Protein AF-A0A7L3SDT2-F1 (afdb_monomer_lite)

Radius of gyration: 28.03 Å; chains: 1; bounding box: 62×41×81 Å

Foldseek 3Di:
DQADDPVSPHDPDDDDDDDDPDPADVVDDPCVVVPDDLVVQQVVQQVVQWDWDQDPVGIDIDGNDPPDDPRDSDDPPPPVPPPPDPDSPDPFDWDQDPVGTHGDDDDDDDPDDPDPPPPDPPDDDD

Secondary structure (DSSP, 8-state):
---SSTTS-S--SPPPPPPP-S-PPTT--TTGGGS--HHHHHHHHHHHTEEEEEETTEEEEEES-SS-----SS--------SS-TTTT-S--EEEETTEEEE-----------------------

InterPro domains:
  IPR000467 G-patch domain [PF01585] (1-28)
  IPR000467 G-patch domain [PS50174] (1-31)
  IPR050656 PIN2/TERF1-interacting telomerase inhibitor [PTHR23149] (1-117)

pLDDT: mean 75.21, std 16.84, range [37.28, 95.06]

Organism: Cepphus grylle (NCBI:txid28697)

Sequence (126 aa):
GQGLGKREDGIAEAIRVKVKCDTAGVGHDAAEPFSFHWWDHVFNEAAANVAVEAGQDGISMKTLSERGVGISNKKPHRAGSAGSMLYGRFVKSAMLTAHGEESTKLPAGSESSEEEEKLDLSSARR

Structure (mmCIF, N/CA/C/O backbone):
data_AF-A0A7L3SDT2-F1
#
_entry.id   AF-A0A7L3SDT2-F1
#
loop_
_atom_site.group_PDB
_atom_site.id
_atom_sit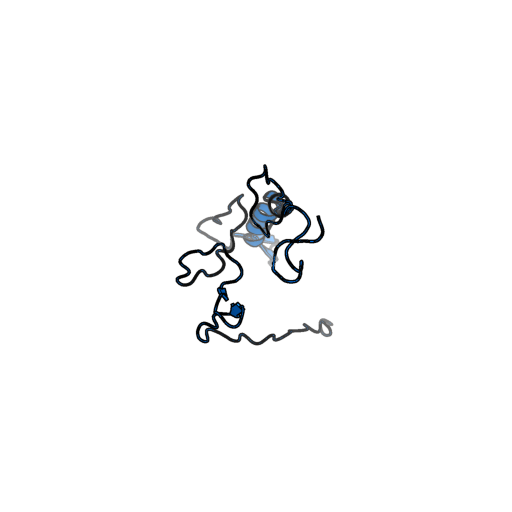e.type_symbol
_atom_site.label_atom_id
_atom_site.label_alt_id
_atom_site.label_comp_id
_atom_site.label_asym_id
_atom_site.label_entity_id
_atom_site.label_seq_id
_atom_site.pdbx_PDB_ins_code
_atom_site.Cartn_x
_atom_site.Cartn_y
_atom_site.Cartn_z
_atom_site.occupancy
_atom_site.B_iso_or_equiv
_atom_site.auth_seq_id
_atom_site.auth_comp_id
_atom_site.auth_asym_id
_atom_site.auth_atom_id
_atom_site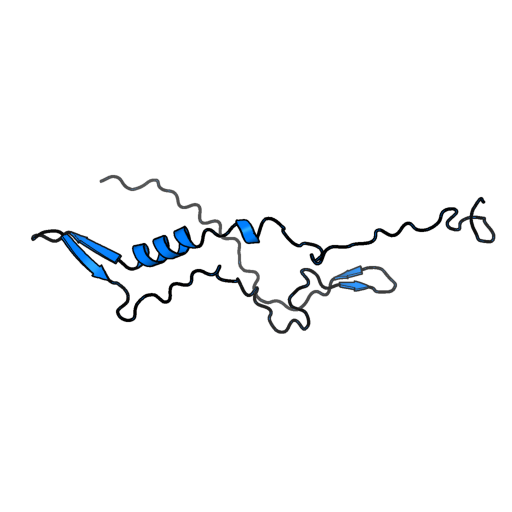.pdbx_PDB_model_num
ATOM 1 N N . GLY A 1 1 ? 20.328 -2.189 -40.046 1.00 83.62 1 GLY A N 1
ATOM 2 C CA . GLY A 1 1 ? 21.607 -2.850 -40.387 1.00 83.62 1 GLY A CA 1
ATOM 3 C C . GLY A 1 1 ? 21.703 -4.151 -39.617 1.00 83.62 1 GLY A C 1
ATOM 4 O O . GLY A 1 1 ? 20.857 -4.363 -38.763 1.00 83.62 1 GLY A O 1
ATOM 5 N N . GLN A 1 2 ? 22.676 -5.013 -39.918 1.00 89.25 2 GLN A N 1
ATOM 6 C CA . GLN A 1 2 ? 22.757 -6.365 -39.336 1.00 89.25 2 GLN A CA 1
ATOM 7 C C . GLN A 1 2 ? 23.249 -6.410 -37.880 1.00 89.25 2 GLN A C 1
ATOM 9 O O . GLN A 1 2 ? 22.981 -7.387 -37.199 1.00 89.25 2 GLN A O 1
ATOM 14 N N . GLY A 1 3 ? 23.863 -5.337 -37.379 1.00 90.31 3 GLY A N 1
ATOM 15 C CA . GLY A 1 3 ? 24.411 -5.277 -36.024 1.00 90.31 3 GLY A CA 1
ATOM 16 C C . GLY A 1 3 ? 25.824 -4.706 -36.048 1.00 90.31 3 GLY A C 1
ATOM 17 O O . GLY A 1 3 ? 26.484 -4.708 -37.085 1.00 90.31 3 GLY A O 1
ATOM 18 N N . LEU A 1 4 ? 26.284 -4.145 -34.930 1.00 91.25 4 LEU A N 1
ATOM 19 C CA . LEU A 1 4 ? 27.656 -3.633 -34.813 1.00 91.25 4 LEU A CA 1
ATOM 20 C C . LEU A 1 4 ? 28.648 -4.778 -34.530 1.00 91.25 4 LEU A C 1
ATOM 22 O O . LEU A 1 4 ? 28.267 -5.804 -33.986 1.00 91.25 4 LEU A O 1
ATOM 26 N N . GLY A 1 5 ? 29.934 -4.592 -34.833 1.00 92.50 5 GLY A N 1
ATOM 27 C CA . GLY A 1 5 ? 31.000 -5.545 -34.482 1.00 92.50 5 GLY A CA 1
ATOM 28 C C . GLY A 1 5 ? 31.547 -6.351 -35.665 1.00 92.50 5 GLY A C 1
ATOM 29 O O . GLY A 1 5 ? 30.949 -6.412 -36.733 1.00 92.50 5 GLY A O 1
ATOM 30 N N . LYS A 1 6 ? 32.721 -6.973 -35.475 1.00 94.00 6 LYS A N 1
ATOM 31 C CA . LYS A 1 6 ? 33.454 -7.704 -36.534 1.00 94.00 6 LYS A CA 1
ATOM 32 C C . LYS A 1 6 ? 32.652 -8.871 -37.128 1.00 94.00 6 LYS A C 1
ATOM 34 O O . LYS A 1 6 ? 32.907 -9.256 -38.263 1.00 94.00 6 LYS A O 1
ATOM 39 N N . ARG A 1 7 ? 31.739 -9.452 -36.344 1.00 94.62 7 ARG A N 1
ATOM 40 C CA . ARG A 1 7 ? 30.858 -10.556 -36.750 1.00 94.62 7 ARG A CA 1
ATOM 41 C C . ARG A 1 7 ? 29.402 -10.119 -36.918 1.00 94.62 7 ARG A C 1
ATOM 43 O O . ARG A 1 7 ? 28.547 -10.988 -37.012 1.00 94.62 7 ARG A O 1
ATOM 50 N N . GLU A 1 8 ? 29.137 -8.810 -36.900 1.00 91.50 8 GLU A N 1
ATOM 51 C CA . GLU A 1 8 ? 27.782 -8.247 -36.998 1.00 91.50 8 GLU A CA 1
ATOM 52 C C . GLU A 1 8 ? 26.830 -8.764 -35.898 1.00 91.50 8 GLU A C 1
ATOM 54 O O . GLU A 1 8 ? 25.621 -8.818 -36.075 1.00 91.50 8 GLU A O 1
ATOM 59 N N . ASP A 1 9 ? 27.376 -9.142 -34.739 1.00 91.50 9 ASP A N 1
ATOM 60 C CA . ASP A 1 9 ? 26.667 -9.748 -33.607 1.00 91.50 9 ASP A CA 1
ATOM 61 C C . ASP A 1 9 ? 26.139 -8.728 -32.579 1.00 91.50 9 ASP A C 1
ATOM 63 O O . ASP A 1 9 ? 25.543 -9.095 -31.566 1.00 91.50 9 ASP A O 1
ATOM 67 N N . GLY A 1 10 ? 26.358 -7.437 -32.816 1.00 93.19 10 GLY A N 1
ATOM 68 C CA . GLY A 1 10 ? 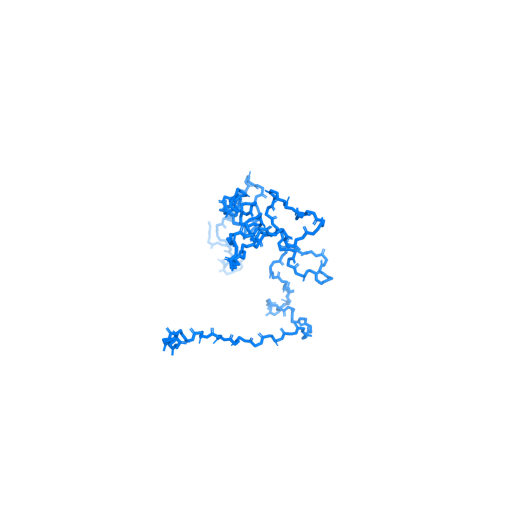25.863 -6.351 -31.979 1.00 93.19 10 GLY A CA 1
ATOM 69 C C . GLY A 1 10 ? 24.371 -6.076 -32.161 1.00 93.19 10 GLY A C 1
ATOM 70 O O . GLY A 1 10 ? 23.756 -6.440 -33.160 1.00 93.19 10 GLY A O 1
ATOM 71 N N . ILE A 1 11 ? 23.784 -5.365 -31.196 1.00 92.81 11 ILE A N 1
ATOM 72 C CA . ILE A 1 11 ? 22.351 -5.050 -31.184 1.00 92.81 11 ILE A CA 1
ATOM 73 C C . ILE A 1 11 ? 21.978 -4.254 -32.447 1.00 92.81 11 ILE A C 1
ATOM 75 O O . ILE A 1 11 ? 22.465 -3.146 -32.671 1.00 92.81 11 ILE A O 1
ATOM 79 N N . ALA A 1 12 ? 21.111 -4.839 -33.272 1.00 93.31 12 ALA A N 1
ATOM 80 C CA . ALA A 1 12 ? 20.666 -4.254 -34.536 1.00 93.31 12 ALA A CA 1
ATOM 81 C C . ALA A 1 12 ? 19.537 -3.217 -34.368 1.00 93.31 12 ALA A C 1
ATOM 83 O O . ALA A 1 12 ? 19.336 -2.377 -35.248 1.00 93.31 12 ALA A O 1
ATOM 84 N N . GLU A 1 13 ? 18.817 -3.258 -33.243 1.00 92.31 13 GLU A N 1
ATOM 85 C CA . GLU A 1 13 ? 17.712 -2.352 -32.913 1.00 92.31 13 GLU A CA 1
ATOM 86 C C . GLU A 1 13 ? 18.026 -1.469 -31.700 1.00 92.31 13 GLU A C 1
ATOM 88 O O . GLU A 1 13 ? 18.783 -1.834 -30.806 1.00 92.31 13 GLU A O 1
ATOM 93 N N . ALA A 1 14 ? 17.413 -0.289 -31.629 1.00 91.31 14 ALA A N 1
ATOM 94 C CA . ALA A 1 14 ? 17.578 0.578 -30.469 1.00 91.31 14 ALA A CA 1
ATOM 95 C C . ALA A 1 14 ? 16.922 -0.023 -29.212 1.00 91.31 14 ALA A C 1
ATOM 97 O O . ALA A 1 14 ? 15.819 -0.576 -29.269 1.00 91.31 14 ALA A O 1
ATOM 98 N N . ILE A 1 15 ? 17.569 0.160 -28.056 1.00 93.12 15 ILE A N 1
ATOM 99 C CA . ILE A 1 15 ? 16.981 -0.192 -26.760 1.00 93.12 15 ILE A CA 1
ATOM 100 C C . ILE A 1 15 ? 15.755 0.690 -26.522 1.00 93.12 15 ILE A C 1
ATOM 102 O O . ILE A 1 15 ? 15.830 1.919 -26.587 1.00 93.12 15 ILE A O 1
ATOM 106 N N . ARG A 1 16 ? 14.623 0.058 -26.210 1.00 94.50 16 ARG A N 1
ATOM 107 C CA . ARG A 1 16 ? 13.378 0.756 -25.882 1.00 94.50 16 ARG A CA 1
ATOM 108 C C . ARG A 1 16 ? 13.283 0.944 -24.377 1.00 94.50 16 ARG A C 1
ATOM 110 O O . ARG A 1 16 ? 13.264 -0.027 -23.626 1.00 94.50 16 ARG A O 1
ATOM 117 N N . VAL A 1 17 ? 13.183 2.195 -23.948 1.00 95.06 17 VAL A N 1
ATOM 118 C CA . VAL A 1 17 ? 12.933 2.544 -22.547 1.00 95.06 17 VAL A CA 1
ATOM 119 C C . VAL A 1 17 ? 11.452 2.827 -22.336 1.00 95.06 17 VAL A C 1
ATOM 121 O O . VAL A 1 17 ? 10.786 3.401 -23.198 1.00 95.06 17 VAL A O 1
ATOM 124 N N . LYS A 1 18 ? 10.929 2.440 -21.173 1.00 91.88 18 LYS A N 1
ATOM 125 C CA . LYS A 1 18 ? 9.586 2.825 -20.738 1.00 91.88 18 LYS A CA 1
ATOM 126 C C . LYS A 1 18 ? 9.708 4.000 -19.778 1.00 91.88 18 LYS A C 1
ATOM 128 O O . LYS A 1 18 ? 10.337 3.872 -18.731 1.00 91.88 18 LYS A O 1
ATOM 133 N N . VAL A 1 19 ? 9.096 5.130 -20.123 1.00 92.94 19 VAL A N 1
ATOM 134 C CA . VAL A 1 19 ? 8.998 6.273 -19.209 1.00 92.94 19 VAL A CA 1
ATOM 135 C C . VAL A 1 19 ? 7.907 5.981 -18.187 1.00 92.94 19 VAL A C 1
ATOM 137 O O . VAL A 1 19 ? 6.802 5.565 -18.538 1.00 92.94 19 VAL A O 1
ATOM 140 N N . LYS A 1 20 ? 8.239 6.180 -16.915 1.00 90.62 20 LYS A N 1
ATOM 141 C CA . LYS A 1 20 ? 7.313 6.061 -15.798 1.00 90.62 20 LYS A CA 1
ATOM 142 C C . LYS A 1 20 ? 6.911 7.461 -15.346 1.00 90.62 20 LYS A C 1
ATOM 144 O O . LYS A 1 20 ? 7.781 8.266 -15.035 1.00 90.62 20 LYS A O 1
ATOM 149 N N . CYS A 1 21 ? 5.609 7.729 -15.315 1.00 91.06 21 CYS A N 1
ATOM 150 C CA . CYS A 1 21 ? 5.049 9.029 -14.922 1.00 91.06 21 CYS A CA 1
ATOM 151 C C . CYS A 1 21 ? 4.323 8.984 -13.569 1.00 91.06 21 CYS A C 1
ATOM 153 O O . CYS A 1 21 ? 3.682 9.957 -13.187 1.00 91.06 21 CYS A O 1
ATOM 155 N N . ASP A 1 22 ? 4.386 7.855 -12.863 1.00 88.75 22 ASP A N 1
ATOM 156 C CA . ASP A 1 22 ? 3.779 7.678 -11.548 1.00 88.75 22 ASP A CA 1
ATOM 157 C C . ASP A 1 22 ? 4.841 7.649 -10.435 1.00 88.75 22 ASP A C 1
ATOM 159 O O . ASP A 1 22 ? 6.036 7.476 -10.684 1.00 88.75 22 ASP A O 1
ATOM 163 N N . THR A 1 23 ? 4.394 7.834 -9.194 1.00 88.31 23 THR A N 1
ATOM 164 C CA . THR A 1 23 ? 5.244 7.886 -7.996 1.00 88.31 23 THR A CA 1
ATOM 165 C C . THR A 1 23 ? 5.406 6.532 -7.304 1.00 88.31 23 THR A C 1
ATOM 167 O O . THR A 1 23 ? 6.112 6.443 -6.297 1.00 88.31 23 THR A O 1
ATOM 170 N N . ALA A 1 24 ? 4.761 5.472 -7.801 1.00 86.81 24 ALA A N 1
ATOM 171 C CA . ALA A 1 24 ? 4.753 4.179 -7.136 1.00 86.81 24 ALA A CA 1
ATOM 172 C C . ALA A 1 24 ? 6.147 3.532 -7.165 1.00 86.81 24 ALA A C 1
ATOM 174 O O . ALA A 1 24 ? 6.927 3.698 -8.103 1.00 86.81 24 ALA A O 1
ATOM 175 N N . GLY A 1 25 ? 6.482 2.748 -6.144 1.00 84.06 25 GLY A N 1
ATOM 176 C CA . GLY A 1 25 ? 7.683 1.909 -6.157 1.00 84.06 25 GLY A CA 1
ATOM 177 C C . GLY A 1 25 ? 7.490 0.642 -6.994 1.00 84.06 25 GLY A C 1
ATOM 178 O O . GLY A 1 25 ? 6.366 0.261 -7.324 1.00 84.06 25 GLY A O 1
ATOM 179 N N . VAL A 1 26 ? 8.584 -0.047 -7.320 1.00 82.19 26 VAL A N 1
ATOM 180 C CA . VAL A 1 26 ? 8.495 -1.448 -7.763 1.00 82.19 26 VAL A CA 1
ATOM 181 C C . VAL A 1 26 ? 7.994 -2.284 -6.583 1.00 82.19 26 VAL A C 1
ATOM 183 O O . VAL A 1 26 ? 8.485 -2.116 -5.470 1.00 82.19 26 VAL A O 1
ATOM 186 N N . GLY A 1 27 ? 7.004 -3.149 -6.816 1.00 80.75 27 GLY A N 1
ATOM 187 C CA . GLY A 1 27 ? 6.362 -3.934 -5.754 1.00 80.75 27 GLY A CA 1
ATOM 188 C C . GLY A 1 27 ? 5.334 -3.163 -4.915 1.00 80.75 27 GLY A C 1
ATOM 189 O O . GLY A 1 27 ? 4.890 -3.679 -3.897 1.00 80.75 27 GLY A O 1
ATOM 190 N N . HIS A 1 28 ? 4.951 -1.942 -5.312 1.00 84.94 28 HIS A N 1
ATOM 191 C CA . HIS A 1 28 ? 3.854 -1.224 -4.663 1.00 84.94 28 HIS A CA 1
ATOM 192 C C . HIS A 1 28 ? 2.515 -1.917 -4.938 1.00 84.94 28 HIS A C 1
ATOM 194 O O . HIS A 1 28 ? 2.130 -2.087 -6.096 1.00 84.94 28 HIS A O 1
ATOM 200 N N . ASP A 1 29 ? 1.803 -2.273 -3.871 1.00 83.50 29 ASP A N 1
ATOM 201 C CA . ASP A 1 29 ? 0.427 -2.746 -3.948 1.00 83.50 29 ASP A CA 1
ATOM 202 C C . ASP A 1 29 ? -0.539 -1.551 -3.963 1.00 83.50 29 ASP A C 1
ATOM 204 O O . ASP A 1 29 ? -0.681 -0.832 -2.973 1.00 83.50 29 ASP A O 1
ATOM 208 N N . ALA A 1 30 ? -1.209 -1.347 -5.099 1.00 85.25 30 ALA A N 1
ATOM 209 C CA . ALA A 1 30 ? -2.185 -0.276 -5.278 1.00 85.25 30 ALA A CA 1
ATOM 210 C C . ALA A 1 30 ? -3.490 -0.505 -4.491 1.00 85.25 30 ALA A C 1
ATOM 212 O O . ALA A 1 30 ? -4.254 0.441 -4.301 1.00 85.25 30 ALA A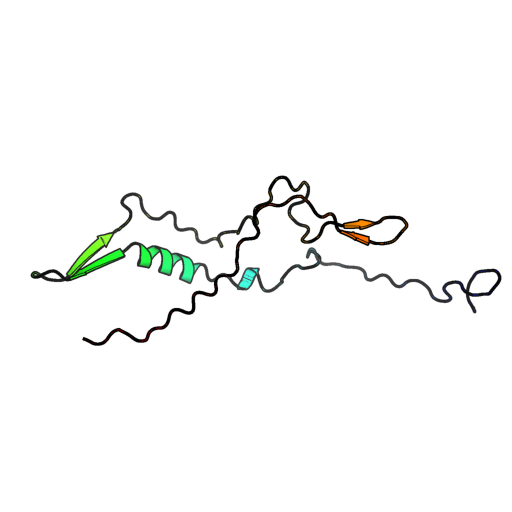 O 1
ATOM 213 N N . ALA A 1 31 ? -3.761 -1.736 -4.043 1.00 86.12 31 ALA A N 1
ATOM 214 C CA . ALA A 1 31 ? -4.938 -2.070 -3.247 1.00 86.12 31 ALA A CA 1
ATOM 215 C C . ALA A 1 31 ? -4.729 -1.815 -1.743 1.00 86.12 31 ALA A C 1
ATOM 217 O O . ALA A 1 31 ? -5.706 -1.672 -1.005 1.00 86.12 31 ALA A O 1
ATOM 218 N N . GLU A 1 32 ? -3.475 -1.706 -1.287 1.00 82.62 32 GLU A N 1
ATOM 219 C CA . GLU A 1 32 ? -3.118 -1.524 0.125 1.00 82.62 32 GLU A CA 1
ATOM 220 C C . GLU A 1 32 ? -3.879 -0.368 0.806 1.00 82.62 32 GLU A C 1
ATOM 222 O O . GLU A 1 32 ? -4.450 -0.612 1.876 1.00 82.62 32 GLU A O 1
ATOM 227 N N . PRO A 1 33 ? -4.034 0.826 0.194 1.00 80.81 33 PRO A N 1
ATOM 228 C CA . PRO A 1 33 ? -4.770 1.934 0.807 1.00 80.81 33 PRO A CA 1
ATOM 229 C C . PRO A 1 33 ? -6.264 1.656 1.016 1.00 80.81 33 PRO A C 1
ATOM 231 O O . PRO A 1 33 ? -6.891 2.274 1.874 1.00 80.81 33 PRO A O 1
ATOM 234 N N . PHE A 1 34 ? -6.841 0.730 0.247 1.00 84.50 34 PHE A N 1
ATOM 235 C CA . PHE A 1 34 ? -8.263 0.374 0.298 1.00 84.50 34 PHE A CA 1
ATOM 236 C C . PHE A 1 34 ? -8.534 -0.864 1.163 1.00 84.50 34 PHE A C 1
ATOM 238 O O . PHE A 1 34 ? -9.686 -1.227 1.374 1.00 84.50 34 PHE A O 1
ATOM 245 N N . SER A 1 35 ? -7.483 -1.510 1.675 1.00 86.75 35 SER A N 1
ATOM 246 C CA . SER A 1 35 ? -7.587 -2.744 2.464 1.00 86.75 35 SER A CA 1
ATOM 247 C C . SER A 1 35 ? -7.973 -2.521 3.929 1.00 86.75 35 SER A C 1
ATOM 249 O O . SER A 1 35 ? -8.364 -3.465 4.613 1.00 86.75 35 SER A O 1
ATOM 251 N N . PHE A 1 36 ? -7.835 -1.294 4.442 1.00 89.38 36 PHE A N 1
ATOM 252 C CA . PHE A 1 36 ? -8.040 -1.003 5.858 1.00 89.38 36 PHE A CA 1
ATOM 253 C C . PHE A 1 36 ? -9.358 -0.280 6.120 1.00 89.38 36 PHE A C 1
ATOM 255 O O . PHE A 1 36 ? -9.523 0.906 5.830 1.00 89.38 36 PHE A O 1
ATOM 262 N N . HIS A 1 37 ? -10.275 -0.995 6.763 1.00 91.69 37 HIS A N 1
ATOM 263 C CA . HIS A 1 37 ? -11.543 -0.462 7.234 1.00 91.69 37 HIS A CA 1
ATOM 264 C C . HIS A 1 37 ? -11.366 0.122 8.638 1.00 91.69 37 HIS A C 1
ATOM 266 O O . HIS A 1 37 ? -11.562 -0.558 9.641 1.00 91.69 37 HIS A O 1
ATOM 272 N N . TRP A 1 38 ? -10.981 1.397 8.721 1.00 90.62 38 TRP A N 1
ATOM 273 C CA . TRP A 1 38 ? -10.717 2.064 10.005 1.00 90.62 38 TRP A CA 1
ATOM 274 C C . TRP A 1 38 ? -11.885 1.976 10.999 1.00 90.62 38 TRP A C 1
ATOM 276 O O . TRP A 1 38 ? -11.657 1.922 12.204 1.00 90.62 38 TRP A O 1
ATOM 286 N N . TRP A 1 39 ? -13.125 1.957 10.504 1.00 92.69 39 TRP A N 1
ATOM 287 C CA . TRP A 1 39 ? -14.326 1.880 11.335 1.00 92.69 39 TRP A CA 1
ATOM 288 C C . TRP A 1 39 ? -14.448 0.518 12.028 1.00 92.69 39 TRP A C 1
ATOM 290 O O . TRP A 1 39 ? -14.788 0.469 13.205 1.00 92.69 39 TRP A O 1
ATOM 300 N N . ASP A 1 40 ? -14.116 -0.562 11.316 1.00 93.38 40 ASP A N 1
ATOM 301 C CA . ASP A 1 40 ? -14.152 -1.936 11.821 1.00 93.38 40 ASP A CA 1
ATOM 302 C C . ASP A 1 40 ? -13.070 -2.132 12.887 1.00 93.38 40 ASP A C 1
ATOM 304 O O . ASP A 1 40 ? -13.338 -2.638 13.971 1.00 93.38 40 ASP A O 1
ATOM 308 N N . HIS A 1 41 ? -11.869 -1.598 12.642 1.00 90.94 41 HIS A N 1
ATOM 309 C CA . HIS A 1 41 ? -10.788 -1.583 13.628 1.00 90.94 41 HIS A CA 1
ATOM 310 C C . HIS A 1 41 ? -11.193 -0.871 14.926 1.00 90.94 41 HIS A C 1
ATOM 312 O O . HIS A 1 41 ? -11.043 -1.426 16.010 1.00 90.94 41 HIS A O 1
ATOM 318 N N . VAL A 1 42 ? -11.737 0.349 14.826 1.00 91.81 42 VAL A N 1
ATOM 319 C CA . VAL A 1 42 ? -12.176 1.123 15.999 1.00 91.81 42 VAL A CA 1
ATOM 320 C C . VAL A 1 42 ? -13.284 0.397 16.761 1.00 91.81 42 VAL A C 1
ATOM 322 O O . VAL A 1 42 ? -13.266 0.373 17.990 1.00 91.81 42 VAL A O 1
ATOM 325 N N . PHE A 1 43 ? -14.238 -0.194 16.040 1.00 91.25 43 PHE A N 1
ATOM 326 C CA . PHE A 1 43 ? -15.338 -0.943 16.633 1.00 91.25 43 PHE A CA 1
ATOM 327 C C . PHE A 1 43 ? -14.844 -2.187 17.375 1.00 91.25 43 PHE A C 1
ATOM 329 O O . PHE A 1 43 ? -15.187 -2.368 18.541 1.00 91.25 43 PHE A O 1
ATOM 336 N N . ASN A 1 44 ? -14.012 -3.007 16.733 1.00 91.94 44 ASN A N 1
ATOM 337 C CA . ASN A 1 44 ? -13.505 -4.248 17.315 1.00 91.94 44 ASN A CA 1
ATOM 338 C C . ASN A 1 44 ? -12.611 -3.982 18.534 1.00 91.94 44 ASN A C 1
ATOM 340 O O . ASN A 1 44 ? -12.768 -4.650 19.552 1.00 91.94 44 ASN A O 1
ATOM 344 N N . GLU A 1 45 ? -11.745 -2.966 18.480 1.00 90.56 45 GLU A N 1
ATOM 345 C CA . GLU A 1 45 ? -10.930 -2.532 19.627 1.00 90.56 45 GLU A CA 1
ATOM 346 C C . GLU A 1 45 ? -11.794 -2.053 20.804 1.00 90.56 45 GLU A C 1
ATOM 348 O O . GLU A 1 45 ? -11.554 -2.409 21.959 1.00 90.56 45 GLU A O 1
ATOM 353 N N . ALA A 1 46 ? -12.842 -1.269 20.528 1.00 90.12 46 ALA A N 1
ATOM 354 C CA . ALA A 1 46 ? -13.757 -0.805 21.566 1.00 90.12 46 ALA A CA 1
ATOM 355 C C . ALA A 1 46 ? -14.579 -1.957 22.166 1.00 90.12 46 ALA A C 1
ATOM 357 O O . ALA A 1 46 ? -14.733 -2.026 23.385 1.00 90.12 46 ALA A O 1
ATOM 358 N N . ALA A 1 47 ? -15.084 -2.864 21.327 1.00 90.38 47 ALA A N 1
ATOM 359 C CA . ALA A 1 47 ? -15.864 -4.022 21.750 1.00 90.38 47 ALA A CA 1
ATOM 360 C C . ALA A 1 47 ? -15.025 -4.999 22.584 1.00 90.38 47 ALA A C 1
ATOM 362 O O . ALA A 1 47 ? -15.494 -5.477 23.614 1.00 90.38 47 ALA A O 1
ATOM 363 N N . ALA A 1 48 ? -13.768 -5.234 22.198 1.00 88.44 48 ALA A N 1
ATOM 364 C CA . ALA A 1 48 ? -12.840 -6.085 22.941 1.00 88.44 48 ALA A CA 1
ATOM 365 C C . ALA A 1 48 ? -12.535 -5.555 24.352 1.00 88.44 48 ALA A C 1
ATOM 367 O O . ALA A 1 48 ? -12.184 -6.329 25.237 1.00 88.44 48 ALA A O 1
ATOM 368 N N . ASN A 1 49 ? -12.691 -4.250 24.587 1.00 89.69 49 ASN A N 1
ATOM 369 C CA . ASN A 1 49 ? -12.477 -3.645 25.898 1.00 89.69 49 ASN A CA 1
ATOM 370 C C . ASN A 1 49 ? -13.673 -3.783 26.855 1.00 89.69 49 ASN A C 1
ATOM 372 O O . ASN A 1 49 ? -13.563 -3.427 28.030 1.00 89.69 49 ASN A O 1
ATOM 376 N N . VAL A 1 50 ? -14.823 -4.267 26.387 1.00 89.75 50 VAL A N 1
ATOM 377 C CA . VAL A 1 50 ? -16.015 -4.438 27.223 1.00 89.75 50 VAL A CA 1
ATOM 378 C C . VAL A 1 50 ? -16.161 -5.908 27.600 1.00 89.75 50 VAL A C 1
ATOM 380 O O . VAL A 1 50 ? -16.396 -6.762 26.751 1.00 89.75 50 VAL A O 1
ATOM 383 N N . ALA A 1 51 ? -16.071 -6.204 28.894 1.00 87.81 51 ALA A N 1
ATOM 384 C CA . ALA A 1 51 ? -16.407 -7.505 29.451 1.00 87.81 51 ALA A CA 1
ATOM 385 C C . ALA A 1 51 ? -17.836 -7.489 30.001 1.00 87.81 51 ALA A C 1
ATOM 387 O O . ALA A 1 51 ? -18.219 -6.592 30.757 1.00 87.81 51 ALA A O 1
ATOM 388 N N . VAL A 1 52 ? -18.619 -8.500 29.631 1.00 89.31 52 VAL A N 1
ATOM 389 C CA . VAL A 1 52 ? -19.986 -8.707 30.118 1.00 89.31 52 VAL A CA 1
ATOM 390 C C . VAL A 1 52 ? -20.001 -9.968 30.970 1.00 89.31 52 VAL A C 1
ATOM 392 O O . VAL A 1 52 ? -19.695 -11.051 30.480 1.00 89.31 52 VAL A O 1
ATOM 395 N N . GLU A 1 53 ? -20.372 -9.833 32.238 1.00 88.25 53 GLU A N 1
ATOM 396 C CA . GLU A 1 53 ? -20.499 -10.951 33.170 1.00 88.25 53 GLU A CA 1
ATOM 397 C C . GLU A 1 53 ? -21.964 -11.121 33.580 1.00 88.25 53 GLU A C 1
ATOM 399 O O . GLU A 1 53 ? -22.624 -10.168 34.000 1.00 88.25 53 GLU A O 1
ATOM 404 N N . ALA A 1 54 ? -22.484 -12.343 33.459 1.00 86.06 54 ALA A N 1
ATOM 405 C CA . ALA A 1 54 ? -23.807 -12.700 33.956 1.00 86.06 54 ALA A CA 1
ATOM 406 C C . ALA A 1 54 ? -23.679 -13.224 35.393 1.00 86.06 54 ALA A C 1
ATOM 408 O O . ALA A 1 54 ? -23.109 -14.289 35.627 1.00 86.06 54 ALA A O 1
ATOM 409 N N . GLY A 1 55 ? -24.181 -12.451 36.352 1.00 82.94 55 GLY A N 1
ATOM 410 C CA . GLY A 1 55 ? -24.245 -12.813 37.763 1.00 82.94 55 GLY A CA 1
ATOM 411 C C . GLY A 1 55 ? -25.627 -13.324 38.171 1.00 82.94 55 GLY A C 1
ATOM 412 O O . GLY A 1 55 ? -26.585 -13.286 37.399 1.00 82.94 55 GLY A O 1
ATOM 413 N N . GLN A 1 56 ? -25.737 -13.771 39.423 1.00 79.50 56 GLN A N 1
ATOM 414 C CA . GLN A 1 56 ? -27.001 -14.235 40.014 1.00 79.50 56 GLN A CA 1
ATOM 415 C C . GLN A 1 56 ? -28.076 -13.129 40.071 1.00 79.50 56 GLN A C 1
ATOM 417 O O . GLN A 1 56 ? -29.259 -13.439 39.972 1.00 79.50 56 GLN A O 1
ATOM 422 N N . ASP A 1 57 ? -27.661 -11.857 40.133 1.00 80.75 57 ASP A N 1
ATOM 423 C CA . ASP A 1 57 ? -28.537 -10.675 40.192 1.00 80.75 57 ASP A CA 1
ATOM 424 C C . ASP A 1 57 ? -28.696 -9.942 38.840 1.00 80.75 57 ASP A C 1
ATOM 426 O O . ASP A 1 57 ? -29.240 -8.838 38.788 1.00 80.75 57 ASP A O 1
ATOM 430 N N . GLY A 1 58 ? -28.226 -10.527 37.729 1.00 85.25 58 GLY A N 1
ATOM 431 C CA . GLY A 1 58 ? -28.365 -9.956 36.383 1.00 85.25 58 GLY A CA 1
ATOM 432 C C . GLY A 1 58 ? -27.043 -9.730 35.643 1.00 85.25 58 GLY A C 1
ATOM 433 O O . GLY A 1 58 ? -26.033 -10.372 35.921 1.00 85.25 58 GLY A O 1
ATOM 434 N N . ILE A 1 59 ? -27.059 -8.839 34.647 1.00 88.12 59 ILE A N 1
ATOM 435 C CA . ILE A 1 59 ? -25.925 -8.581 33.743 1.00 88.12 59 ILE A CA 1
ATOM 436 C C . ILE A 1 59 ? -25.089 -7.411 34.279 1.00 88.12 59 ILE A C 1
ATOM 438 O O . ILE A 1 59 ? -25.615 -6.321 34.492 1.00 88.12 59 ILE A O 1
ATOM 442 N N . SER A 1 60 ? -23.782 -7.615 34.448 1.00 86.06 60 SER A N 1
ATOM 443 C CA . SER A 1 60 ? -22.810 -6.581 34.818 1.00 86.06 60 SER A CA 1
ATOM 444 C C . SER A 1 60 ? -21.839 -6.327 33.664 1.00 86.06 60 SER A C 1
ATOM 446 O O . SER A 1 60 ? -21.352 -7.269 33.042 1.00 86.06 60 SER A O 1
ATOM 448 N N . MET A 1 61 ? -21.548 -5.057 33.371 1.00 86.62 61 MET A N 1
ATOM 449 C CA . MET A 1 61 ? -20.538 -4.667 32.382 1.00 86.62 61 MET A CA 1
ATOM 450 C C . MET A 1 61 ? -19.333 -4.038 33.072 1.00 86.62 61 MET A C 1
ATOM 452 O O . MET A 1 61 ? -19.488 -3.187 33.949 1.00 86.62 61 MET A O 1
ATOM 456 N N . LYS A 1 62 ? -18.133 -4.426 32.640 1.00 86.44 62 LYS A N 1
ATOM 457 C CA . LYS A 1 62 ? -16.861 -3.866 33.099 1.00 86.44 62 LYS A CA 1
ATOM 458 C C . LYS A 1 62 ? -16.006 -3.508 31.891 1.00 86.44 62 LYS A C 1
ATOM 460 O O . LYS A 1 62 ? -15.879 -4.294 30.958 1.00 86.44 62 LYS A O 1
ATOM 465 N N . THR A 1 63 ? -15.390 -2.336 31.917 1.00 84.69 63 THR A N 1
ATOM 466 C CA . THR A 1 63 ? -14.295 -2.011 30.998 1.00 84.69 63 THR A CA 1
ATOM 467 C C . THR A 1 63 ? -13.006 -2.651 31.495 1.00 84.69 63 THR A C 1
ATOM 469 O O . THR A 1 63 ? -12.670 -2.518 32.671 1.00 84.69 63 THR A O 1
ATOM 472 N N . LEU A 1 64 ? -12.289 -3.341 30.608 1.00 82.69 64 LEU A N 1
ATOM 473 C CA . LEU A 1 64 ? -11.059 -4.063 30.939 1.00 82.69 64 LEU A CA 1
ATOM 474 C C . LEU A 1 64 ? -9.864 -3.120 31.155 1.00 82.69 64 LEU A C 1
ATOM 476 O O . LEU A 1 64 ? -8.996 -3.406 31.977 1.00 82.69 64 LEU A O 1
ATOM 480 N N . SER A 1 65 ? -9.821 -1.982 30.456 1.00 78.88 65 SER A N 1
ATOM 481 C CA . SER A 1 65 ? -8.781 -0.959 30.608 1.00 78.88 65 SER A CA 1
ATOM 482 C C . SER A 1 65 ? -9.272 0.256 31.408 1.00 78.88 65 SER A C 1
ATOM 484 O O . SER A 1 65 ? -10.236 0.912 31.009 1.00 78.88 65 SER A O 1
ATOM 486 N N . GLU A 1 66 ? -8.566 0.620 32.482 1.00 66.12 66 GLU A N 1
ATOM 487 C CA . GLU A 1 66 ? -8.886 1.789 33.323 1.00 66.12 66 GLU A CA 1
ATOM 488 C C . GLU A 1 66 ? -8.383 3.121 32.718 1.00 66.12 66 GLU A C 1
ATOM 490 O O . GLU A 1 66 ? -9.029 4.161 32.831 1.00 66.12 66 GLU A O 1
ATOM 495 N N . ARG A 1 67 ? -7.257 3.086 31.989 1.00 62.66 67 ARG A N 1
ATOM 496 C CA . ARG A 1 67 ? -6.867 4.133 31.029 1.00 62.66 67 ARG A CA 1
ATOM 497 C C . ARG A 1 67 ? -7.445 3.728 29.685 1.00 62.66 67 ARG A C 1
ATOM 499 O O . ARG A 1 67 ? -7.018 2.707 29.161 1.00 62.66 67 ARG A O 1
ATOM 506 N N . GLY A 1 68 ? -8.416 4.480 29.172 1.00 63.81 68 GLY A N 1
ATOM 507 C CA . GLY A 1 68 ? -9.123 4.155 27.930 1.00 63.81 68 GLY A CA 1
ATOM 508 C C . GLY A 1 68 ? -8.210 3.682 26.792 1.00 63.81 68 GLY A C 1
ATOM 509 O O . GLY A 1 68 ? -7.058 4.106 26.680 1.00 63.81 68 GLY A O 1
ATOM 510 N N . VAL A 1 69 ? -8.737 2.790 25.955 1.00 69.75 69 VAL A N 1
ATOM 511 C CA . VAL A 1 69 ? -7.997 2.188 24.842 1.00 69.75 69 VAL A CA 1
ATOM 512 C C . VAL A 1 69 ? -7.471 3.287 23.918 1.00 69.75 69 VAL A C 1
ATOM 514 O O . VAL A 1 69 ? -8.220 4.161 23.480 1.00 69.75 69 VAL A O 1
ATOM 517 N N . GLY A 1 70 ? -6.172 3.249 23.616 1.00 75.75 70 GLY A N 1
ATOM 518 C CA . GLY A 1 70 ? -5.529 4.131 22.641 1.00 75.75 70 GLY A CA 1
ATOM 519 C C . GLY A 1 70 ? -5.921 3.756 21.213 1.00 75.75 70 GLY A C 1
ATOM 520 O O . GLY A 1 70 ? -5.080 3.305 20.442 1.00 75.75 70 GLY A O 1
ATOM 521 N N . ILE A 1 71 ? -7.203 3.900 20.871 1.00 82.31 71 ILE A N 1
ATOM 522 C CA . ILE A 1 71 ? -7.738 3.493 19.573 1.00 82.31 71 ILE A CA 1
ATOM 523 C C . ILE A 1 71 ? -7.337 4.521 18.515 1.00 82.31 71 ILE A C 1
ATOM 525 O O . ILE A 1 71 ? -7.650 5.708 18.614 1.00 82.31 71 ILE A O 1
ATOM 529 N N . SER A 1 72 ? -6.659 4.051 17.470 1.00 83.75 72 SER A N 1
ATOM 530 C CA . SER A 1 72 ? -6.291 4.852 16.304 1.00 83.75 72 SER A CA 1
ATOM 531 C C . SER A 1 72 ? -7.209 4.542 15.124 1.00 83.75 72 SER A C 1
ATOM 533 O O . SER A 1 72 ? -7.561 3.390 14.877 1.00 83.75 72 SER A O 1
ATOM 535 N N . ASN A 1 73 ? -7.543 5.573 14.346 1.00 85.25 73 ASN A N 1
ATOM 536 C CA . ASN A 1 73 ? -8.218 5.427 13.054 1.00 85.25 73 ASN A CA 1
ATOM 537 C C . ASN A 1 73 ? -7.244 5.130 11.899 1.00 85.25 73 ASN A C 1
ATOM 539 O O . ASN A 1 73 ? -7.661 5.049 10.745 1.00 85.25 73 ASN A O 1
ATOM 543 N N . LYS A 1 74 ? -5.944 5.003 12.184 1.00 84.19 74 LYS A N 1
ATOM 544 C CA . LYS A 1 74 ? -4.919 4.678 11.191 1.00 84.19 74 LYS A CA 1
ATOM 545 C C . LYS A 1 74 ? -4.560 3.209 11.265 1.00 84.19 74 LYS A C 1
ATOM 547 O O . LYS A 1 74 ? -4.413 2.665 12.358 1.00 84.19 74 LYS A O 1
ATOM 552 N N . LYS A 1 75 ? -4.325 2.616 10.092 1.00 82.88 75 LYS A N 1
ATOM 553 C CA . LYS A 1 75 ? -3.807 1.256 9.983 1.00 82.88 75 LYS A CA 1
ATOM 554 C C . LYS A 1 75 ? -2.522 1.153 10.808 1.00 82.88 75 LYS A C 1
ATOM 556 O O . LYS A 1 75 ? -1.618 1.969 10.591 1.00 82.88 75 LYS A O 1
ATOM 561 N N . PRO A 1 76 ? -2.412 0.188 11.734 1.00 77.25 76 PRO A N 1
ATOM 562 C CA . PRO A 1 76 ? -1.151 -0.071 12.399 1.00 77.25 76 PRO A CA 1
ATOM 563 C C . PRO A 1 76 ? -0.141 -0.479 11.327 1.00 77.25 76 PRO A C 1
ATOM 565 O O . PRO A 1 76 ? -0.254 -1.531 10.696 1.00 77.25 76 PRO A O 1
ATOM 568 N N . HIS A 1 77 ? 0.827 0.395 11.065 1.00 67.81 77 HIS A N 1
ATOM 569 C CA . HIS A 1 77 ? 1.897 0.077 10.138 1.00 67.81 77 HIS A CA 1
ATOM 570 C C . HIS A 1 77 ? 2.767 -0.968 10.829 1.00 67.81 77 HIS A C 1
ATOM 572 O O . HIS A 1 77 ? 3.421 -0.667 11.830 1.00 67.81 77 HIS A O 1
ATOM 578 N N . ARG A 1 78 ? 2.782 -2.203 10.313 1.00 58.69 78 ARG A N 1
ATOM 579 C CA . ARG A 1 78 ? 3.826 -3.170 10.657 1.00 58.69 78 ARG A CA 1
ATOM 580 C C . ARG A 1 78 ? 5.129 -2.505 10.230 1.00 58.69 78 ARG A C 1
ATOM 582 O O . ARG A 1 78 ? 5.453 -2.467 9.046 1.00 58.69 78 ARG A O 1
ATOM 589 N N . ALA A 1 79 ? 5.852 -1.896 11.164 1.00 57.59 79 ALA A N 1
ATOM 590 C CA . ALA A 1 79 ? 7.271 -1.697 10.962 1.00 57.59 79 ALA A CA 1
ATOM 591 C C . ALA A 1 79 ? 7.818 -3.118 10.826 1.00 57.59 79 ALA A C 1
ATOM 593 O O . ALA A 1 79 ? 8.010 -3.799 11.831 1.00 57.59 79 ALA A O 1
ATOM 594 N N . GLY A 1 80 ? 7.946 -3.617 9.589 1.00 55.41 80 GLY A N 1
ATOM 595 C CA . GLY A 1 80 ? 8.766 -4.795 9.339 1.00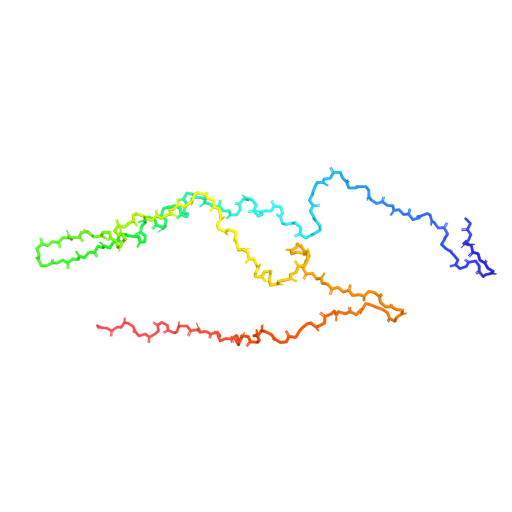 55.41 80 GLY A CA 1
ATOM 596 C C . GLY A 1 80 ? 10.063 -4.516 10.073 1.00 55.41 80 GLY A C 1
ATOM 597 O O . GLY A 1 80 ? 10.578 -3.406 9.928 1.00 55.41 80 GLY A O 1
ATOM 598 N N . SER A 1 81 ? 10.467 -5.409 10.976 1.00 56.25 81 SER A N 1
ATOM 599 C CA . SER A 1 81 ? 11.574 -5.179 11.898 1.00 56.25 81 SER A CA 1
ATOM 600 C C . SER A 1 81 ? 12.828 -4.872 11.086 1.00 56.25 81 SER A C 1
ATOM 602 O O . SER A 1 81 ? 13.578 -5.764 10.698 1.00 56.25 81 SER A O 1
ATOM 604 N N . ALA A 1 82 ? 13.028 -3.595 10.782 1.00 55.91 82 ALA A N 1
ATOM 605 C CA . ALA A 1 82 ? 14.162 -3.079 10.055 1.00 55.91 82 ALA A CA 1
ATOM 606 C C . ALA A 1 82 ? 15.288 -2.965 11.076 1.00 55.91 82 ALA A C 1
ATOM 608 O O . ALA A 1 82 ? 15.707 -1.873 11.453 1.00 55.91 82 ALA A O 1
ATOM 609 N N . GLY A 1 83 ? 15.736 -4.117 11.579 1.00 59.34 83 GLY A N 1
ATOM 610 C CA . GLY A 1 83 ? 17.034 -4.213 12.219 1.00 59.34 83 GLY A CA 1
ATOM 611 C C . GLY A 1 83 ? 18.058 -3.640 11.245 1.00 59.34 83 GLY A C 1
ATOM 612 O O . GLY A 1 83 ? 18.168 -4.127 10.124 1.00 59.34 83 GLY A O 1
ATOM 613 N N . SER A 1 84 ? 18.689 -2.535 11.653 1.00 62.72 84 SER A N 1
ATOM 614 C CA . SER A 1 84 ? 19.817 -1.840 11.013 1.00 62.72 84 SER A CA 1
ATOM 615 C C . SER A 1 84 ? 19.906 -1.930 9.480 1.00 62.72 84 SER A C 1
ATOM 617 O O . SER A 1 84 ? 20.989 -2.147 8.937 1.00 62.72 84 SER A O 1
ATOM 619 N N . MET A 1 85 ? 18.799 -1.779 8.754 1.00 59.78 85 MET A N 1
ATOM 620 C CA . MET A 1 85 ? 18.839 -1.755 7.297 1.00 59.78 85 MET A CA 1
ATOM 621 C C . MET A 1 85 ? 18.902 -0.295 6.863 1.00 59.78 85 MET A C 1
ATOM 623 O O . MET A 1 85 ? 17.962 0.464 7.089 1.00 59.78 85 MET A O 1
ATOM 627 N N . LEU A 1 86 ? 20.018 0.103 6.242 1.00 59.97 86 LEU A N 1
ATOM 628 C CA . LEU A 1 86 ? 20.239 1.482 5.776 1.00 59.97 86 LEU A CA 1
ATOM 629 C C . LEU A 1 86 ? 19.126 1.960 4.821 1.00 59.97 86 LEU A C 1
ATOM 631 O O . LEU A 1 86 ? 18.853 3.154 4.739 1.00 59.97 86 LEU A O 1
ATOM 635 N N . TYR A 1 87 ? 18.444 1.022 4.151 1.00 65.88 87 TYR A N 1
ATOM 636 C CA . TYR A 1 87 ? 17.314 1.282 3.262 1.00 65.88 87 TYR A CA 1
ATOM 637 C C . TYR A 1 87 ? 16.172 0.278 3.492 1.00 65.88 87 TYR A C 1
ATOM 639 O O . TYR A 1 87 ? 15.965 -0.640 2.702 1.00 65.88 87 TYR A O 1
ATOM 647 N N . GLY A 1 88 ? 15.392 0.463 4.562 1.00 61.50 88 GLY A N 1
ATOM 648 C CA . GLY A 1 88 ? 14.273 -0.414 4.963 1.00 61.50 88 GLY A CA 1
ATOM 649 C C . GLY A 1 88 ? 13.051 -0.457 4.026 1.00 61.50 88 GLY A C 1
ATOM 650 O O . GLY A 1 88 ? 11.953 -0.772 4.472 1.00 61.50 88 GLY A O 1
ATOM 651 N N . ARG A 1 89 ? 13.206 -0.095 2.747 1.00 64.06 89 ARG A N 1
ATOM 652 C CA . ARG A 1 89 ? 12.146 -0.126 1.722 1.00 64.06 89 ARG A CA 1
ATOM 653 C C . ARG A 1 89 ? 12.390 -1.151 0.615 1.00 64.06 89 ARG A C 1
ATOM 655 O O . ARG A 1 89 ? 11.498 -1.369 -0.199 1.00 64.06 89 ARG A O 1
ATOM 662 N N . PHE A 1 90 ? 13.574 -1.759 0.556 1.00 66.44 90 PHE A N 1
ATOM 663 C CA . PHE A 1 90 ? 13.877 -2.790 -0.432 1.00 66.44 90 PHE A CA 1
ATOM 664 C C . PHE A 1 90 ? 13.607 -4.175 0.156 1.00 66.44 90 PHE A C 1
ATOM 666 O O . PHE A 1 90 ? 14.063 -4.491 1.248 1.00 66.44 90 PHE A O 1
ATOM 673 N N . VAL A 1 91 ? 12.871 -5.000 -0.589 1.00 62.25 91 VAL A N 1
ATOM 674 C CA . VAL A 1 91 ? 12.482 -6.363 -0.179 1.00 62.25 91 VAL A CA 1
ATOM 675 C C . VAL A 1 91 ? 13.620 -7.374 -0.398 1.00 62.25 91 VAL A C 1
ATOM 677 O O . VAL A 1 91 ? 13.619 -8.452 0.185 1.00 62.25 91 VAL A O 1
ATOM 680 N N . LYS A 1 92 ? 14.620 -7.031 -1.222 1.00 65.31 92 LYS A N 1
ATOM 681 C CA . LYS A 1 92 ? 15.766 -7.890 -1.539 1.00 65.31 92 LYS A CA 1
ATOM 682 C C . LYS A 1 92 ? 17.035 -7.050 -1.665 1.00 65.31 92 LYS A C 1
ATOM 684 O O . LYS A 1 92 ? 17.033 -6.038 -2.363 1.00 65.31 92 LYS A O 1
ATOM 689 N N . SER A 1 93 ? 18.114 -7.488 -1.021 1.00 65.25 93 SER A N 1
ATOM 690 C CA . SER A 1 93 ? 19.465 -6.959 -1.218 1.00 65.25 93 SER A CA 1
ATOM 691 C C . SER A 1 93 ? 20.321 -8.009 -1.926 1.00 65.25 93 SER A C 1
ATOM 693 O O . SER A 1 93 ? 20.396 -9.158 -1.492 1.00 65.25 93 SER A O 1
ATOM 695 N N . ALA A 1 94 ? 20.952 -7.625 -3.032 1.00 71.69 94 ALA A N 1
ATOM 696 C CA . ALA A 1 94 ? 21.899 -8.460 -3.765 1.00 71.69 94 ALA A CA 1
ATOM 697 C C . ALA A 1 94 ? 23.073 -7.597 -4.232 1.00 71.69 94 ALA A C 1
ATOM 699 O O . ALA A 1 94 ? 22.887 -6.424 -4.564 1.00 71.69 94 ALA A O 1
ATOM 700 N N . MET A 1 95 ? 24.273 -8.173 -4.251 1.00 75.06 95 MET A N 1
ATOM 701 C CA . MET A 1 95 ? 25.454 -7.548 -4.840 1.00 75.06 95 MET A CA 1
ATOM 702 C C . MET A 1 95 ? 25.711 -8.176 -6.206 1.00 75.06 95 MET A C 1
ATOM 704 O O . MET A 1 95 ? 25.764 -9.397 -6.342 1.00 75.06 95 MET A O 1
ATOM 708 N N . LEU A 1 96 ? 25.856 -7.339 -7.232 1.00 76.25 96 LEU A N 1
ATOM 709 C CA . LEU A 1 96 ? 26.234 -7.805 -8.561 1.00 76.25 96 LEU A CA 1
ATOM 710 C C . LEU A 1 96 ? 27.754 -7.985 -8.601 1.00 76.25 96 LEU A C 1
ATOM 712 O O . LEU A 1 96 ? 28.494 -7.006 -8.510 1.00 76.25 96 LEU A O 1
ATOM 716 N N . THR A 1 97 ? 28.213 -9.227 -8.728 1.00 82.00 97 THR A N 1
ATOM 717 C CA . THR A 1 97 ? 29.635 -9.554 -8.888 1.00 82.00 97 THR A CA 1
ATOM 718 C C . THR A 1 97 ? 29.933 -9.905 -10.346 1.00 82.00 97 THR A C 1
ATOM 720 O O . THR A 1 97 ? 29.026 -10.110 -11.155 1.00 82.00 97 THR A O 1
ATOM 723 N N . ALA A 1 98 ? 31.216 -10.003 -10.707 1.00 80.00 98 ALA A N 1
ATOM 724 C CA . ALA A 1 98 ? 31.638 -10.380 -12.061 1.00 80.00 98 ALA A CA 1
ATOM 725 C C . ALA A 1 98 ? 31.138 -11.776 -12.509 1.00 80.00 98 ALA A C 1
ATOM 727 O O . ALA A 1 98 ? 31.185 -12.080 -13.699 1.00 80.00 98 ALA A O 1
ATOM 728 N N . HIS A 1 99 ? 30.647 -12.607 -11.581 1.00 74.00 99 HIS A N 1
ATOM 729 C CA . HIS A 1 99 ? 30.136 -13.958 -11.836 1.00 74.00 99 HIS A CA 1
ATOM 730 C C . HIS A 1 99 ? 28.604 -14.079 -11.763 1.00 74.00 99 HIS A C 1
ATOM 732 O O . HIS A 1 99 ? 28.080 -15.181 -11.908 1.00 74.00 99 HIS A O 1
ATOM 738 N N . GLY A 1 100 ? 27.883 -12.969 -11.579 1.00 77.56 100 GLY A N 1
ATOM 739 C CA . GLY A 1 100 ? 26.422 -12.945 -11.493 1.00 77.56 100 GLY A CA 1
ATOM 740 C C . GLY A 1 100 ? 25.905 -12.293 -10.212 1.00 77.56 100 GLY A C 1
ATOM 741 O O . GLY A 1 100 ? 26.652 -11.662 -9.460 1.00 77.56 100 GLY A O 1
ATOM 742 N N . GLU A 1 101 ? 24.596 -12.409 -9.985 1.00 78.12 101 GLU A N 1
ATOM 743 C CA . GLU A 1 101 ? 23.968 -11.910 -8.761 1.00 78.12 101 GLU A CA 1
ATOM 744 C C . GLU A 1 101 ? 24.338 -12.787 -7.556 1.00 78.12 101 GLU A C 1
ATOM 746 O O . GLU A 1 101 ? 24.082 -13.988 -7.545 1.00 78.12 101 GLU A O 1
ATOM 751 N N . GLU A 1 102 ? 24.927 -12.184 -6.522 1.00 72.62 102 GLU A N 1
ATOM 752 C CA . GLU A 1 102 ? 25.176 -12.841 -5.240 1.00 72.62 102 GLU A CA 1
ATOM 753 C C . GLU A 1 102 ? 24.218 -12.267 -4.192 1.00 72.62 102 GLU A C 1
ATOM 755 O O . GLU A 1 102 ? 24.237 -11.075 -3.862 1.00 72.62 102 GLU A O 1
ATOM 760 N N . SER A 1 103 ? 23.331 -13.119 -3.679 1.00 69.69 103 SER A N 1
ATOM 761 C CA . SER A 1 103 ? 22.417 -12.731 -2.608 1.00 69.69 103 SER A CA 1
ATOM 762 C C . SER A 1 103 ? 23.199 -12.641 -1.301 1.00 69.69 103 SER A C 1
ATOM 764 O O . SER A 1 103 ? 23.804 -13.619 -0.865 1.00 69.69 103 SER A O 1
ATOM 766 N N . THR A 1 104 ? 23.164 -11.488 -0.635 1.00 60.50 104 THR A N 1
ATOM 767 C CA . THR A 1 104 ? 23.796 -11.331 0.680 1.00 60.50 104 THR A CA 1
ATOM 768 C C . THR A 1 104 ? 23.016 -12.140 1.717 1.00 60.50 104 THR A C 1
ATOM 770 O O . THR A 1 104 ? 21.948 -11.707 2.151 1.00 60.50 104 THR A O 1
ATOM 773 N N . LYS A 1 105 ? 23.520 -13.311 2.127 1.00 55.69 105 LYS A N 1
ATOM 774 C CA . LYS A 1 105 ? 23.014 -14.024 3.309 1.00 55.69 105 LYS A CA 1
ATOM 775 C C . LYS A 1 105 ? 23.616 -13.370 4.557 1.00 55.69 105 LYS A C 1
ATOM 777 O O . LYS A 1 105 ? 24.799 -13.544 4.831 1.00 55.69 105 LYS A O 1
ATOM 782 N N . LEU A 1 106 ? 22.823 -12.591 5.290 1.00 54.94 106 LEU A N 1
ATOM 783 C CA . LEU A 1 106 ? 23.206 -12.051 6.603 1.00 54.94 106 LEU A CA 1
ATOM 784 C C . LEU A 1 106 ? 22.838 -13.043 7.730 1.00 54.94 106 LEU A C 1
ATOM 786 O O . LEU A 1 106 ? 22.038 -13.951 7.491 1.00 54.94 106 LEU A O 1
ATOM 790 N N . PRO A 1 107 ? 23.499 -12.958 8.904 1.00 43.50 107 PRO A N 1
ATOM 791 C CA . PRO A 1 107 ? 23.618 -14.066 9.844 1.00 43.50 107 PRO A CA 1
ATOM 792 C C . PRO A 1 107 ? 22.292 -14.379 10.540 1.00 43.50 107 PRO A C 1
ATOM 794 O O . PRO A 1 107 ? 21.425 -13.520 10.677 1.00 43.50 107 PRO A O 1
ATOM 797 N N . ALA A 1 108 ? 22.178 -15.638 10.961 1.00 48.94 108 ALA A N 1
ATOM 798 C CA . ALA A 1 108 ? 21.034 -16.240 11.631 1.00 48.94 108 ALA A CA 1
ATOM 799 C C . ALA A 1 108 ? 20.386 -15.322 12.684 1.00 48.94 108 ALA A C 1
ATOM 801 O O . ALA A 1 108 ? 21.032 -14.879 13.631 1.00 48.94 108 ALA A O 1
ATOM 802 N N . GLY A 1 109 ? 19.084 -15.104 12.525 1.00 41.34 109 GLY A N 1
ATOM 803 C CA . GLY A 1 109 ? 18.203 -14.503 13.515 1.00 41.34 109 GLY A CA 1
ATOM 804 C C . GLY A 1 109 ? 16.811 -15.095 13.344 1.00 41.34 109 GLY A C 1
ATOM 805 O O . GLY A 1 109 ? 15.999 -14.542 12.613 1.00 41.34 109 GLY A O 1
ATOM 806 N N . SER A 1 110 ? 16.600 -16.236 14.002 1.00 38.97 110 SER A N 1
ATOM 807 C CA . SER A 1 110 ? 15.368 -17.030 14.090 1.00 38.97 110 SER A CA 1
ATOM 808 C C . SER A 1 110 ? 14.818 -17.611 12.788 1.00 38.97 110 SER A C 1
ATOM 810 O O . SER A 1 110 ? 13.881 -17.109 12.176 1.00 38.97 110 SER A O 1
ATOM 812 N N . GLU A 1 111 ? 15.327 -18.793 12.469 1.00 44.00 111 GLU A N 1
ATOM 813 C CA . GLU A 1 111 ? 14.471 -19.926 12.119 1.00 44.00 111 GLU A CA 1
ATOM 814 C C . GLU A 1 111 ? 13.362 -20.075 13.185 1.00 44.00 111 GLU A C 1
ATOM 816 O O . GLU A 1 111 ? 13.590 -20.578 14.282 1.00 44.00 111 GLU A O 1
ATOM 821 N N . SER A 1 112 ? 12.175 -19.531 12.903 1.00 39.25 112 SER A N 1
ATOM 822 C CA . SER A 1 112 ? 10.966 -19.772 13.694 1.00 39.25 112 SER A CA 1
ATOM 823 C C . SER A 1 112 ? 10.148 -20.823 12.964 1.00 39.25 112 SER A C 1
ATOM 825 O O . SER A 1 112 ? 9.588 -20.546 11.907 1.00 39.25 112 SER A O 1
ATOM 827 N N . SER A 1 113 ? 10.160 -22.023 13.539 1.00 38.53 113 SER A N 1
ATOM 828 C CA . SER A 1 113 ? 9.437 -23.220 13.119 1.00 38.53 113 SER A CA 1
ATOM 829 C C . SER A 1 113 ? 7.975 -22.920 12.772 1.00 38.53 113 SER A C 1
ATOM 831 O O . SER A 1 113 ? 7.271 -22.232 13.515 1.00 38.53 113 SER A O 1
ATOM 833 N N . GLU A 1 114 ? 7.542 -23.429 11.624 1.00 42.38 114 GLU A N 1
ATOM 834 C CA . GLU A 1 114 ? 6.160 -23.416 11.158 1.00 42.38 114 GLU A CA 1
ATOM 835 C C . GLU A 1 114 ? 5.406 -24.537 11.893 1.00 42.38 114 GLU A C 1
ATOM 837 O O . GLU A 1 114 ? 5.292 -25.659 11.405 1.00 42.38 114 GLU A O 1
ATOM 842 N N . GLU A 1 115 ? 4.937 -24.258 13.109 1.00 37.28 115 GLU A N 1
ATOM 843 C CA . GLU A 1 115 ? 4.024 -25.150 13.829 1.00 37.28 115 GLU A CA 1
ATOM 844 C C . GLU A 1 115 ? 2.590 -24.800 13.386 1.00 37.28 115 GLU A C 1
ATOM 846 O O . GLU A 1 115 ? 1.973 -23.857 13.887 1.00 37.28 115 GLU A O 1
ATOM 851 N N . GLU A 1 116 ? 2.051 -25.524 12.404 1.00 50.00 116 GLU A N 1
ATOM 852 C CA . GLU A 1 116 ? 0.626 -25.455 12.073 1.00 50.00 116 GLU A CA 1
ATOM 853 C C . GLU A 1 116 ? -0.202 -26.094 13.203 1.00 50.00 116 GLU A C 1
ATOM 855 O O . GLU A 1 116 ? -0.469 -27.298 13.201 1.00 50.00 116 GLU A O 1
ATOM 860 N N . GLU A 1 117 ? -0.642 -25.295 14.180 1.00 46.69 117 GLU A N 1
ATOM 861 C CA . GLU A 1 117 ? -1.656 -25.730 15.145 1.00 46.69 117 GLU A CA 1
ATOM 862 C C . GLU A 1 117 ? -3.032 -25.805 14.471 1.00 46.69 117 GLU A C 1
ATOM 864 O O . GLU A 1 117 ? -3.855 -24.887 1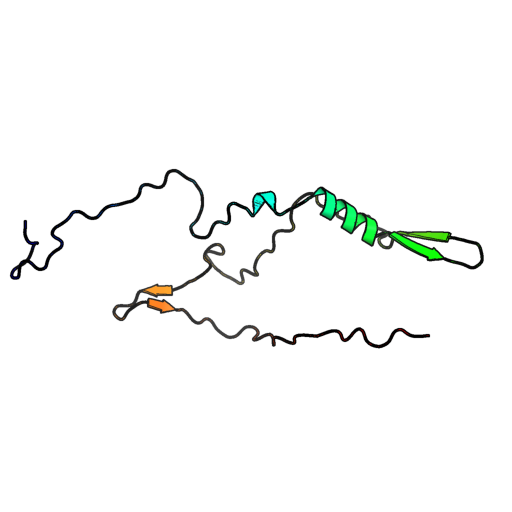4.492 1.00 46.69 117 GLU A O 1
ATOM 869 N N . LYS A 1 118 ? -3.301 -26.967 13.875 1.00 51.97 118 LYS A N 1
ATOM 870 C CA . LYS A 1 118 ? -4.645 -27.421 13.534 1.00 51.97 118 LYS A CA 1
ATOM 871 C C . LYS A 1 118 ? -5.418 -27.672 14.833 1.00 51.97 118 LYS A C 1
ATOM 873 O O . LYS A 1 118 ? -5.370 -28.766 15.390 1.00 51.97 118 LYS A O 1
ATOM 878 N N . LEU A 1 119 ? -6.128 -26.653 15.316 1.00 46.12 119 LEU A N 1
ATOM 879 C CA . LEU A 1 119 ? -7.038 -26.769 16.456 1.00 46.12 119 LEU A CA 1
ATOM 880 C C . LEU A 1 119 ? -8.211 -27.690 16.085 1.00 46.12 119 LEU A C 1
ATOM 882 O O . LEU A 1 119 ? -9.142 -27.296 15.380 1.00 46.12 119 LEU A O 1
ATOM 886 N N . ASP A 1 120 ? -8.138 -28.940 16.536 1.00 52.59 120 ASP A N 1
ATOM 887 C CA . ASP A 1 120 ? -9.204 -29.927 16.398 1.00 52.59 120 ASP A CA 1
ATOM 888 C C . ASP A 1 120 ? -10.360 -29.561 17.344 1.00 52.59 120 ASP A C 1
ATOM 890 O O . ASP A 1 120 ? -10.253 -29.659 18.567 1.00 52.59 120 ASP A O 1
ATOM 894 N N . LEU A 1 121 ? -11.477 -29.089 16.782 1.00 57.81 121 LEU A N 1
ATOM 895 C CA . LEU A 1 121 ? -12.664 -28.654 17.532 1.00 57.81 121 LEU A CA 1
ATOM 896 C C . LEU A 1 121 ? -13.555 -29.822 17.997 1.00 57.81 121 LEU A C 1
ATOM 898 O O . LEU A 1 121 ? -14.721 -29.626 18.349 1.00 57.81 121 LEU A O 1
ATOM 902 N N . SER A 1 122 ? -13.047 -31.052 18.039 1.00 50.66 122 SER A N 1
ATOM 903 C CA . SER A 1 122 ? -13.831 -32.218 18.441 1.00 50.66 122 SER A CA 1
ATOM 904 C C . SER A 1 122 ? -13.775 -32.497 19.949 1.00 50.66 122 SER A C 1
ATOM 906 O O . SER A 1 122 ? -13.357 -33.576 20.350 1.00 50.66 122 SER A O 1
ATOM 908 N N . SER A 1 123 ? -14.208 -31.565 20.807 1.00 52.72 123 SER A N 1
ATOM 909 C CA . SER A 1 123 ? -14.723 -31.907 22.153 1.00 52.72 123 SER A CA 1
ATOM 910 C C . SER A 1 123 ? -15.273 -30.683 22.898 1.00 52.72 123 SER A C 1
ATOM 912 O O . SER A 1 123 ? -14.662 -30.171 23.834 1.00 52.72 123 SER A O 1
ATOM 914 N N . ALA A 1 124 ? -16.488 -30.264 22.555 1.00 47.97 124 ALA A N 1
ATOM 915 C CA . ALA A 1 124 ? -17.338 -29.508 23.472 1.00 47.97 124 ALA A CA 1
ATOM 916 C C . ALA A 1 124 ? -18.734 -30.139 23.468 1.00 47.97 124 ALA A C 1
ATOM 918 O O . ALA A 1 124 ? -19.660 -29.679 22.803 1.00 47.97 124 ALA A O 1
ATOM 919 N N . ARG A 1 125 ? -18.863 -31.270 24.170 1.00 46.62 125 ARG A N 1
ATOM 920 C CA . ARG A 1 125 ? -20.158 -31.886 24.463 1.00 46.62 125 ARG A CA 1
ATOM 921 C C . ARG A 1 125 ? -20.192 -32.427 25.890 1.00 46.62 125 ARG A C 1
ATOM 923 O O . ARG A 1 125 ? -19.966 -33.614 26.099 1.00 46.62 125 ARG A O 1
ATOM 930 N N . ARG A 1 126 ? -20.524 -31.554 26.836 1.00 41.19 126 ARG A N 1
ATOM 931 C CA . ARG A 1 126 ? -21.624 -31.658 27.816 1.00 41.19 126 ARG A CA 1
ATOM 932 C C . ARG A 1 126 ? -21.434 -30.623 28.908 1.00 41.19 126 ARG A C 1
ATOM 934 O O . ARG A 1 126 ? -20.294 -30.514 29.399 1.00 41.19 126 ARG A O 1
#